Protein AF-A0AAN9EFG7-F1 (afdb_monomer_lite)

pLDDT: mean 70.18, std 18.17, range [33.38, 92.5]

Organism: Crotalaria pallida (NCBI:txid3830)

Radius of gyration: 25.75 Å; chains: 1; bounding box: 82×50×44 Å

Secondary structure (DSSP, 8-state):
-----B-TTT--B----S-EEEEEEEEE-----TTT-TT---EEEEEEEETTSS-EEEEE--S----SS---------PPP---------------PPPP-----

Foldseek 3Di:
DDWFFDDPPPRDTHGDDDDWAWPDKDWDDDPDDPDDDPDPHIWIKTWTAHPVNPDIDIGTTDDDDDDPDDDDDDDDDDPDDPPPPPPPPPPPVPPPDDDDDDDDD

Sequence (105 aa):
MTEFLKHPAMGMKKALLGNFQINSLKGTFPSAKDGGDKHKMGQLFVTVVGEDGKTVIGGLVHGQLITASNCQMVALTIPPRKCKKSRCLNTKAKLKLPKPDSKTD

Structure (mmCIF, N/CA/C/O backbone):
data_AF-A0AAN9EFG7-F1
#
_entry.id   AF-A0AAN9EFG7-F1
#
loop_
_atom_site.group_PDB
_atom_site.id
_atom_site.type_symbol
_atom_site.label_atom_id
_atom_site.label_alt_id
_atom_site.label_comp_id
_atom_site.label_asym_id
_atom_site.label_entity_id
_atom_site.label_seq_id
_atom_site.pdbx_PDB_ins_code
_atom_site.Cartn_x
_atom_site.Cartn_y
_atom_site.Cartn_z
_atom_site.occupancy
_atom_site.B_iso_or_equiv
_atom_site.auth_seq_id
_atom_site.auth_comp_id
_atom_site.auth_asym_id
_atom_site.auth_atom_id
_atom_site.pdbx_PDB_model_num
ATOM 1 N N . MET A 1 1 ? 2.343 -18.942 1.158 1.00 33.38 1 MET A N 1
ATOM 2 C CA . MET A 1 1 ? 3.477 -18.194 1.743 1.00 33.38 1 MET A CA 1
ATOM 3 C C . MET A 1 1 ? 3.161 -16.719 1.553 1.00 33.38 1 MET A C 1
ATOM 5 O O . MET A 1 1 ? 3.002 -16.312 0.409 1.00 33.38 1 MET A O 1
ATOM 9 N N . THR A 1 2 ? 2.926 -15.969 2.630 1.00 34.75 2 THR A N 1
ATOM 10 C CA . THR A 1 2 ? 2.215 -14.677 2.568 1.00 34.75 2 THR A CA 1
ATOM 11 C C . THR A 1 2 ? 2.888 -13.666 3.507 1.00 34.75 2 THR A C 1
ATOM 13 O O . THR A 1 2 ? 3.034 -13.948 4.691 1.00 34.75 2 THR A O 1
ATOM 16 N N . GLU A 1 3 ? 3.331 -12.515 2.990 1.00 40.22 3 GLU A N 1
ATOM 17 C CA . GLU A 1 3 ? 4.019 -11.440 3.736 1.00 40.22 3 GLU A CA 1
ATOM 18 C C . GLU A 1 3 ? 3.312 -10.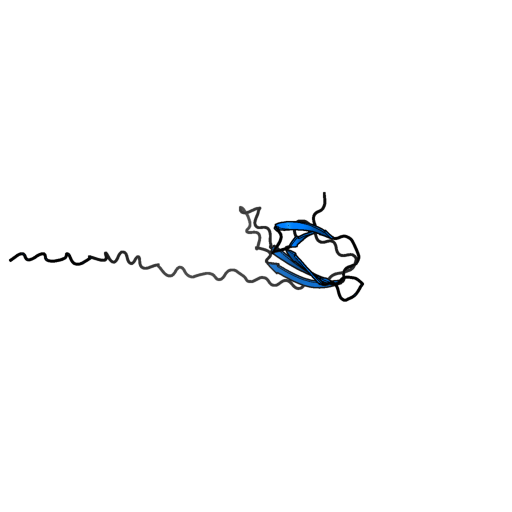102 3.431 1.00 40.22 3 GLU A C 1
ATOM 20 O O . GLU A 1 3 ? 2.912 -9.915 2.285 1.00 40.22 3 GLU A O 1
ATOM 25 N N . PHE A 1 4 ? 3.111 -9.201 4.413 1.00 61.84 4 PHE A N 1
ATOM 26 C CA . PHE A 1 4 ? 2.293 -7.980 4.251 1.00 61.84 4 PHE A CA 1
ATOM 27 C C . PHE A 1 4 ? 2.765 -6.832 5.163 1.00 61.84 4 PHE A C 1
ATOM 29 O O . PHE A 1 4 ? 2.291 -6.698 6.288 1.00 61.84 4 PHE A O 1
ATOM 36 N N . LEU A 1 5 ? 3.642 -5.977 4.625 1.00 59.53 5 LEU A N 1
ATOM 37 C CA . LEU A 1 5 ? 4.238 -4.753 5.199 1.00 59.53 5 LEU A CA 1
ATOM 38 C C . LEU A 1 5 ? 5.645 -4.894 5.791 1.00 59.53 5 LEU A C 1
ATOM 40 O O . LEU A 1 5 ? 5.887 -5.600 6.769 1.00 59.53 5 LEU A O 1
ATOM 44 N N . LYS A 1 6 ? 6.576 -4.109 5.237 1.00 55.16 6 LYS A N 1
ATOM 45 C CA . LYS A 1 6 ? 7.889 -3.821 5.824 1.00 55.16 6 LYS A CA 1
ATOM 46 C C . LYS A 1 6 ? 7.827 -2.482 6.562 1.00 55.16 6 LYS A C 1
ATOM 48 O O . LYS A 1 6 ? 7.613 -1.440 5.936 1.00 55.16 6 LYS A O 1
ATOM 53 N N . HIS A 1 7 ? 8.045 -2.509 7.877 1.00 53.66 7 HIS A N 1
ATOM 54 C CA . HIS A 1 7 ? 8.121 -1.298 8.699 1.00 53.66 7 HIS A CA 1
ATOM 55 C C . HIS A 1 7 ? 9.486 -0.605 8.500 1.00 53.66 7 HIS A C 1
ATOM 57 O O . HIS A 1 7 ? 10.520 -1.266 8.656 1.00 53.66 7 HIS A O 1
ATOM 63 N N . PRO A 1 8 ? 9.538 0.705 8.185 1.00 48.88 8 PRO A N 1
ATOM 64 C CA . PRO A 1 8 ? 10.780 1.389 7.807 1.00 48.88 8 PRO A CA 1
ATOM 65 C C . PRO A 1 8 ? 11.834 1.445 8.926 1.00 48.88 8 PRO A C 1
ATOM 67 O O . PRO A 1 8 ? 13.021 1.448 8.623 1.00 48.88 8 PRO A O 1
ATOM 70 N N . ALA A 1 9 ? 11.428 1.409 10.201 1.00 48.22 9 ALA A N 1
ATOM 71 C CA . ALA A 1 9 ? 12.353 1.487 11.340 1.00 48.22 9 ALA A CA 1
ATOM 72 C C . ALA A 1 9 ? 12.866 0.132 11.873 1.00 48.22 9 ALA A C 1
ATOM 74 O O . ALA A 1 9 ? 13.796 0.122 12.669 1.00 48.22 9 ALA A O 1
ATOM 75 N N . MET A 1 10 ? 12.270 -1.006 11.485 1.00 53.50 10 MET A N 1
ATOM 76 C CA . MET A 1 10 ? 12.555 -2.292 12.155 1.00 53.50 10 MET A CA 1
ATOM 77 C C . MET A 1 10 ? 13.075 -3.405 11.245 1.00 53.50 10 MET A C 1
ATOM 79 O O . MET A 1 10 ? 13.385 -4.478 11.746 1.00 53.50 10 MET A O 1
ATOM 83 N N . GLY A 1 11 ? 13.155 -3.210 9.923 1.00 57.38 11 GLY A N 1
ATOM 84 C CA . GLY A 1 11 ? 13.645 -4.234 8.981 1.00 57.38 11 GLY A CA 1
ATOM 85 C C . GLY A 1 11 ? 12.784 -5.508 8.883 1.00 57.38 11 GLY A C 1
ATOM 86 O O . GLY A 1 11 ? 12.879 -6.226 7.891 1.00 57.38 11 GLY A O 1
ATOM 87 N N . MET A 1 12 ? 11.905 -5.752 9.857 1.00 60.28 12 MET A N 1
ATOM 88 C CA . MET A 1 12 ? 11.004 -6.888 9.941 1.00 60.28 12 MET A CA 1
ATOM 89 C C . MET A 1 12 ? 9.812 -6.698 9.008 1.00 60.28 12 MET A C 1
ATOM 91 O O . MET A 1 12 ? 9.132 -5.664 9.014 1.00 60.28 12 MET A O 1
ATOM 95 N N . LYS A 1 13 ? 9.555 -7.738 8.222 1.00 69.50 13 LYS A N 1
ATOM 96 C CA . LYS A 1 13 ? 8.290 -7.920 7.523 1.00 69.50 13 LYS A CA 1
ATOM 97 C C . LYS A 1 13 ? 7.283 -8.434 8.543 1.00 69.50 13 LYS A C 1
ATOM 99 O O . LYS A 1 13 ? 7.573 -9.393 9.255 1.00 69.50 13 LYS A O 1
ATOM 104 N N . LYS A 1 14 ? 6.121 -7.801 8.631 1.00 72.50 14 LYS A N 1
ATOM 105 C CA . LYS A 1 14 ? 4.978 -8.365 9.352 1.00 72.50 14 LYS A CA 1
ATOM 106 C C . LYS A 1 14 ? 3.978 -8.884 8.328 1.00 72.50 14 LYS A C 1
ATOM 108 O O . LYS A 1 14 ? 4.045 -8.524 7.160 1.00 72.50 14 LYS A O 1
ATOM 113 N N . ALA A 1 15 ? 3.113 -9.797 8.739 1.00 79.12 15 ALA A N 1
ATOM 114 C CA . ALA A 1 15 ? 1.915 -10.141 7.994 1.00 79.12 15 ALA A CA 1
ATOM 115 C C . ALA A 1 15 ? 0.743 -9.650 8.838 1.00 79.12 15 ALA A C 1
ATOM 117 O O . ALA A 1 15 ? 0.632 -10.030 10.003 1.00 79.12 15 ALA A O 1
ATOM 118 N N . LEU A 1 16 ? -0.077 -8.762 8.281 1.00 80.44 16 LEU A N 1
ATOM 119 C CA . LEU A 1 16 ? -1.273 -8.262 8.948 1.00 80.44 16 LEU A CA 1
ATOM 120 C C . LEU A 1 16 ? -2.492 -8.945 8.337 1.00 80.44 16 LEU A C 1
ATOM 122 O O . LEU A 1 16 ? -2.697 -8.889 7.127 1.00 80.44 16 LEU A O 1
ATOM 126 N N . LEU A 1 17 ? -3.277 -9.592 9.191 1.00 85.62 17 LEU A N 1
ATOM 127 C CA . LEU A 1 17 ? -4.544 -10.234 8.862 1.00 85.62 17 LEU A CA 1
ATOM 128 C C . LEU A 1 17 ? -5.617 -9.631 9.763 1.00 85.62 17 LEU A C 1
ATOM 130 O O . LEU A 1 17 ? -5.404 -9.492 10.966 1.00 85.62 17 LEU A O 1
ATOM 134 N N . GLY A 1 18 ? -6.739 -9.250 9.168 1.00 86.19 18 GLY A N 1
ATOM 135 C CA . GLY A 1 18 ? -7.833 -8.574 9.854 1.00 86.19 18 GLY A CA 1
ATOM 136 C C . GLY A 1 18 ? -8.527 -7.574 8.941 1.00 86.19 18 GLY A C 1
ATOM 137 O O . GLY A 1 18 ? -8.125 -7.373 7.791 1.00 86.19 18 GLY A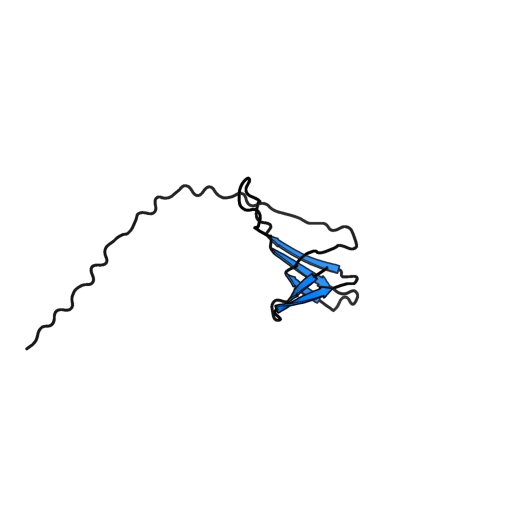 O 1
ATOM 138 N N . ASN A 1 19 ? -9.564 -6.942 9.471 1.00 89.06 19 ASN A N 1
ATOM 139 C CA . ASN A 1 19 ? -10.243 -5.853 8.796 1.00 89.06 19 ASN A CA 1
ATOM 140 C C . ASN A 1 19 ? -9.503 -4.554 9.089 1.00 89.06 19 ASN A C 1
ATOM 142 O O . ASN A 1 19 ? -9.327 -4.153 10.238 1.00 89.06 19 ASN A O 1
ATOM 146 N N . PHE A 1 20 ? -9.071 -3.892 8.027 1.00 89.31 20 PHE A N 1
ATOM 147 C CA . PHE A 1 20 ? -8.446 -2.589 8.128 1.00 89.31 20 PHE A CA 1
ATOM 148 C C . PHE A 1 20 ? -9.019 -1.678 7.058 1.00 89.31 20 PHE A C 1
ATOM 150 O O . PHE A 1 20 ? -9.243 -2.096 5.919 1.00 89.31 20 PHE A O 1
ATOM 157 N N . GLN A 1 21 ? -9.214 -0.413 7.406 1.00 91.38 21 GLN A N 1
ATOM 158 C CA . GLN A 1 21 ? -9.589 0.598 6.435 1.00 91.38 21 GLN A CA 1
ATOM 159 C C . GLN A 1 21 ? -8.327 1.159 5.779 1.00 91.38 21 GLN A C 1
ATOM 161 O O . GLN A 1 21 ? -7.410 1.620 6.458 1.00 91.38 21 GLN A O 1
ATOM 166 N N . ILE A 1 22 ? -8.266 1.130 4.448 1.00 91.50 22 ILE A N 1
ATOM 167 C CA . ILE A 1 22 ? -7.171 1.760 3.707 1.00 91.50 22 ILE A CA 1
ATOM 168 C C . ILE A 1 22 ? -7.343 3.276 3.812 1.00 91.50 22 ILE A C 1
ATOM 170 O O . ILE A 1 22 ? -8.287 3.832 3.262 1.00 91.50 22 ILE A O 1
ATOM 174 N N . ASN A 1 23 ? -6.414 3.943 4.496 1.00 90.88 23 ASN A N 1
ATOM 175 C CA . ASN A 1 23 ? -6.408 5.400 4.634 1.00 90.88 23 ASN A CA 1
ATOM 176 C C . ASN A 1 23 ? -5.608 6.073 3.510 1.00 90.88 23 ASN A C 1
ATOM 178 O O . ASN A 1 23 ? -5.966 7.135 3.012 1.00 90.88 23 ASN A O 1
ATOM 182 N N . SER A 1 24 ? -4.504 5.455 3.082 1.00 91.31 24 SER A N 1
ATOM 183 C CA . SER A 1 24 ? -3.697 5.957 1.969 1.00 91.31 24 SER A CA 1
ATOM 184 C C . SER A 1 24 ? -2.984 4.815 1.264 1.00 91.31 24 SER A C 1
ATOM 186 O O . SER A 1 24 ? -2.380 3.964 1.912 1.00 91.31 24 SER A O 1
ATOM 188 N N . LEU A 1 25 ? -2.969 4.864 -0.066 1.00 91.31 25 LEU A N 1
ATOM 189 C CA . LEU A 1 25 ? -2.220 3.950 -0.918 1.00 91.31 25 LEU A CA 1
ATOM 190 C C . LEU A 1 25 ? -1.480 4.758 -1.986 1.00 91.31 25 LEU A C 1
ATOM 192 O O . LEU A 1 25 ? -2.107 5.442 -2.794 1.00 91.31 25 LEU A O 1
ATOM 196 N N . LYS A 1 26 ? -0.146 4.738 -1.956 1.00 91.25 26 LYS A N 1
ATOM 197 C CA . LYS A 1 26 ? 0.696 5.570 -2.829 1.00 91.25 26 LYS A CA 1
ATOM 198 C C . LYS A 1 26 ? 1.899 4.788 -3.299 1.00 91.25 26 LYS A C 1
ATOM 200 O O . LYS A 1 26 ? 2.517 4.073 -2.521 1.00 91.25 26 LYS A O 1
ATOM 205 N N . GLY A 1 27 ? 2.276 4.953 -4.553 1.00 89.38 27 GLY A N 1
ATOM 206 C CA . GLY A 1 27 ? 3.413 4.230 -5.080 1.00 89.38 27 GLY A CA 1
ATOM 207 C C . GLY A 1 27 ? 3.772 4.637 -6.486 1.00 89.38 27 GLY A C 1
ATOM 208 O O . GLY A 1 27 ? 3.084 5.437 -7.119 1.00 89.38 27 GLY A O 1
ATOM 209 N N . THR A 1 28 ? 4.860 4.062 -6.970 1.00 85.88 28 THR A N 1
ATOM 210 C CA . THR A 1 28 ? 5.261 4.173 -8.366 1.00 85.88 28 THR A CA 1
ATOM 211 C C . THR A 1 28 ? 5.278 2.790 -8.976 1.00 85.88 28 THR A C 1
ATOM 213 O O . THR A 1 28 ? 5.796 1.842 -8.387 1.00 85.88 28 THR A O 1
ATOM 216 N N . PHE A 1 29 ? 4.721 2.684 -10.177 1.00 77.19 29 PHE A N 1
ATOM 217 C CA . PHE A 1 29 ? 4.864 1.505 -11.011 1.00 77.19 29 PHE A CA 1
ATOM 218 C C . PHE A 1 29 ? 5.710 1.895 -12.220 1.00 77.19 29 PHE A C 1
ATOM 220 O O . PHE A 1 29 ? 5.315 2.776 -12.986 1.00 77.19 29 PHE A O 1
ATOM 227 N N . PRO A 1 30 ? 6.913 1.322 -12.368 1.00 72.25 30 PRO A N 1
ATOM 228 C CA . PRO A 1 30 ? 7.748 1.600 -13.519 1.00 72.25 30 PRO A CA 1
ATOM 229 C C . PRO A 1 30 ? 7.054 1.059 -14.768 1.00 72.25 30 PRO A C 1
ATOM 231 O O . PRO A 1 30 ? 6.555 -0.064 -14.783 1.00 72.25 30 PRO A O 1
ATOM 234 N N . SER A 1 31 ? 7.030 1.872 -15.823 1.00 65.75 31 SER A N 1
ATOM 235 C CA . SER A 1 31 ? 6.565 1.430 -17.135 1.00 65.75 31 SER A CA 1
ATOM 236 C C . SER A 1 31 ? 7.435 0.257 -17.589 1.00 65.75 31 SER A C 1
ATOM 238 O O . SER A 1 31 ? 8.660 0.390 -17.685 1.00 65.75 31 SER A O 1
ATOM 240 N N . ALA A 1 32 ? 6.812 -0.900 -17.821 1.00 59.91 32 ALA A N 1
ATOM 241 C CA . ALA A 1 32 ? 7.489 -2.039 -18.415 1.00 59.91 32 ALA A CA 1
ATOM 242 C C . ALA A 1 32 ? 7.918 -1.632 -19.828 1.00 59.91 32 ALA A C 1
ATOM 244 O O . ALA A 1 32 ? 7.085 -1.343 -20.683 1.00 59.91 32 ALA A O 1
ATOM 245 N N . LYS A 1 33 ? 9.227 -1.526 -20.056 1.00 57.56 33 LYS A N 1
ATOM 246 C CA . LYS A 1 33 ? 9.753 -1.266 -21.393 1.00 57.56 33 LYS A CA 1
ATOM 247 C C . LYS A 1 33 ? 9.652 -2.572 -22.174 1.00 57.56 33 LYS A C 1
ATOM 249 O O . LYS A 1 33 ? 10.174 -3.584 -21.700 1.00 57.56 33 LYS A O 1
ATOM 254 N N . ASP A 1 34 ? 9.010 -2.546 -23.339 1.00 55.78 34 ASP A N 1
ATOM 255 C CA . ASP A 1 34 ? 8.992 -3.694 -24.244 1.00 55.78 34 ASP A CA 1
ATOM 256 C C . ASP A 1 34 ? 10.429 -4.170 -24.497 1.00 55.78 34 ASP A C 1
ATOM 258 O O . ASP A 1 34 ? 11.281 -3.418 -24.975 1.00 55.78 34 ASP A O 1
ATOM 262 N N . GLY A 1 35 ? 10.703 -5.421 -24.119 1.00 58.47 35 GLY A N 1
ATOM 263 C CA . GLY A 1 35 ? 11.885 -6.148 -24.573 1.00 58.47 35 GLY A CA 1
ATOM 264 C C . GLY A 1 35 ? 13.175 -6.062 -23.749 1.00 58.47 35 GLY A C 1
ATOM 265 O O . GLY A 1 35 ? 14.237 -6.158 -24.356 1.00 58.47 35 GLY A O 1
ATOM 266 N N . GLY A 1 36 ? 13.170 -5.968 -22.409 1.00 56.56 36 GLY A N 1
ATOM 267 C CA . GLY A 1 36 ? 14.435 -6.317 -21.728 1.00 56.56 36 GLY A CA 1
ATOM 268 C C . GLY A 1 36 ? 14.603 -6.182 -20.222 1.00 56.56 36 GLY A C 1
ATOM 269 O O . GLY A 1 36 ? 15.577 -6.719 -19.712 1.00 56.56 36 GLY A O 1
ATOM 270 N N . ASP A 1 37 ? 13.708 -5.524 -19.488 1.00 53.78 37 ASP A N 1
ATOM 271 C CA . ASP A 1 37 ? 13.933 -5.296 -18.051 1.00 53.78 37 ASP A CA 1
ATOM 272 C C . ASP A 1 37 ? 12.749 -5.840 -17.241 1.00 53.78 37 ASP A C 1
ATOM 274 O O . ASP A 1 37 ? 11.841 -5.118 -16.832 1.00 53.78 37 ASP A O 1
ATOM 278 N N . LYS A 1 38 ? 12.721 -7.170 -17.083 1.00 54.88 38 LYS A N 1
ATOM 279 C CA . LYS A 1 38 ? 11.604 -7.944 -16.505 1.00 54.88 38 LYS A CA 1
ATOM 280 C C . LYS A 1 38 ? 11.400 -7.741 -14.992 1.00 54.88 38 LYS A C 1
ATOM 282 O O . LYS A 1 38 ? 10.501 -8.350 -14.424 1.00 54.88 38 LYS A O 1
ATOM 287 N N . HIS A 1 39 ? 12.211 -6.910 -14.327 1.00 53.16 39 HIS A N 1
ATOM 288 C CA . HIS A 1 39 ? 12.309 -6.903 -12.859 1.00 53.16 39 HIS A CA 1
ATOM 289 C C . HIS A 1 39 ? 12.242 -5.527 -12.194 1.00 53.16 39 HIS A C 1
ATOM 291 O O . HIS A 1 39 ? 12.607 -5.392 -11.025 1.00 53.16 39 HIS A O 1
ATOM 297 N N . LYS A 1 40 ? 11.743 -4.490 -12.872 1.00 60.06 40 LYS A N 1
ATOM 298 C CA . LYS A 1 40 ? 11.430 -3.248 -12.157 1.00 60.06 40 LYS A CA 1
ATOM 299 C C . LYS A 1 40 ? 10.112 -3.430 -11.409 1.00 60.06 40 LYS A C 1
ATOM 301 O O . LYS A 1 40 ? 9.037 -3.230 -11.959 1.00 60.06 40 LYS A O 1
ATOM 306 N N . MET A 1 41 ? 10.204 -3.856 -10.153 1.00 66.44 41 MET A N 1
ATOM 307 C CA . MET A 1 41 ? 9.051 -3.914 -9.261 1.00 66.44 41 MET A CA 1
ATOM 308 C C . MET A 1 41 ? 8.763 -2.504 -8.741 1.00 66.44 41 MET A C 1
ATOM 310 O O . MET A 1 41 ? 9.663 -1.816 -8.254 1.00 66.44 41 MET A O 1
ATOM 314 N N . GLY A 1 42 ? 7.517 -2.060 -8.890 1.00 77.25 42 GLY A N 1
ATOM 315 C CA . GLY A 1 42 ? 7.054 -0.814 -8.293 1.00 77.25 42 GLY A CA 1
ATOM 316 C C . GLY A 1 42 ? 7.118 -0.852 -6.770 1.00 77.25 42 GLY A C 1
ATOM 317 O O . GLY A 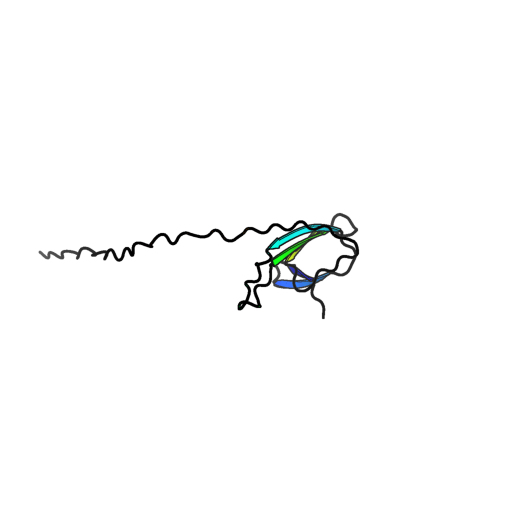1 42 ? 7.120 -1.923 -6.162 1.00 77.25 42 GLY A O 1
ATOM 318 N N . GLN A 1 43 ? 7.172 0.322 -6.150 1.00 87.12 43 GLN A N 1
ATOM 319 C CA . GLN A 1 43 ? 7.085 0.447 -4.698 1.00 87.12 43 GLN A CA 1
ATOM 320 C C . GLN A 1 43 ? 5.722 1.009 -4.342 1.00 87.12 43 GLN A C 1
ATOM 322 O O . GLN A 1 43 ? 5.375 2.103 -4.785 1.00 87.12 43 GLN A O 1
ATOM 327 N N . LEU A 1 44 ? 4.970 0.267 -3.535 1.00 88.38 44 LEU A N 1
ATOM 328 C CA . LEU A 1 44 ? 3.665 0.670 -3.037 1.00 88.38 44 LEU A CA 1
ATOM 329 C C . LEU A 1 44 ? 3.738 0.798 -1.520 1.00 88.38 44 LEU A C 1
ATOM 331 O O . LEU A 1 44 ? 4.130 -0.137 -0.831 1.00 88.38 44 LEU A O 1
ATOM 335 N N . PHE A 1 45 ? 3.366 1.955 -1.001 1.00 91.19 45 PHE A N 1
ATOM 336 C CA . PHE A 1 45 ? 3.253 2.244 0.417 1.00 91.19 45 PHE A CA 1
ATOM 337 C C . PHE A 1 45 ? 1.779 2.333 0.778 1.00 91.19 45 PHE A C 1
ATOM 339 O O . PHE A 1 45 ? 1.001 2.993 0.082 1.00 91.19 45 PHE A O 1
ATOM 346 N N . VAL A 1 46 ? 1.406 1.683 1.873 1.00 91.19 46 VAL A N 1
ATOM 347 C CA . VAL A 1 46 ? 0.040 1.706 2.386 1.00 91.19 46 VAL A CA 1
ATOM 348 C C . VAL A 1 46 ? 0.044 2.152 3.836 1.00 91.19 46 VAL A C 1
ATOM 350 O O . VAL A 1 46 ? 0.937 1.789 4.603 1.00 91.19 46 VAL A O 1
ATOM 353 N N . THR A 1 47 ? -0.969 2.931 4.189 1.00 92.06 47 THR A N 1
ATOM 354 C CA . THR A 1 47 ? -1.335 3.235 5.566 1.00 92.06 47 THR A CA 1
ATOM 355 C C . THR A 1 47 ? -2.761 2.760 5.780 1.00 92.06 47 THR A C 1
ATOM 357 O O . THR A 1 47 ? -3.660 3.137 5.024 1.00 92.06 47 THR A O 1
ATOM 360 N N . VAL A 1 48 ? -2.960 1.936 6.800 1.00 91.50 48 VAL A N 1
ATOM 361 C CA . VAL A 1 48 ? -4.251 1.365 7.168 1.00 91.50 48 VAL A CA 1
ATOM 362 C C . VAL A 1 48 ? -4.630 1.755 8.591 1.00 91.50 48 VAL A C 1
ATOM 364 O O . VAL A 1 48 ? -3.756 2.006 9.422 1.00 91.50 48 VAL A O 1
ATOM 367 N N . VAL A 1 49 ? -5.929 1.807 8.855 1.00 92.50 49 VAL A N 1
ATOM 36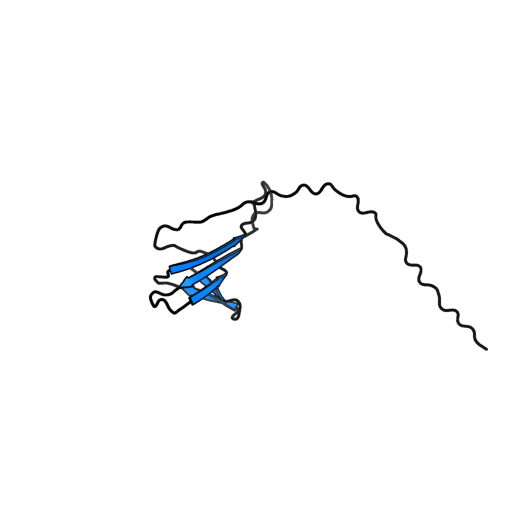8 C CA . VAL A 1 49 ? -6.511 2.081 10.170 1.00 92.50 49 VAL A CA 1
ATOM 369 C C . VAL A 1 49 ? -7.203 0.812 10.658 1.00 92.50 49 VAL A C 1
ATOM 371 O O . VAL A 1 49 ? -7.911 0.164 9.884 1.00 92.50 49 VAL A O 1
ATOM 374 N N . GLY A 1 50 ? -6.956 0.425 11.908 1.00 89.88 50 GLY A N 1
ATOM 375 C CA . GLY A 1 50 ? -7.635 -0.699 12.555 1.00 89.88 50 GLY A CA 1
ATOM 376 C C . GLY A 1 50 ? -9.130 -0.441 12.741 1.00 89.88 50 GLY A C 1
ATOM 377 O O . GLY A 1 50 ? -9.587 0.698 12.676 1.00 89.88 50 GLY A O 1
ATOM 378 N N . GLU A 1 51 ? -9.904 -1.494 13.008 1.00 88.69 51 GLU A N 1
ATOM 379 C CA . GLU A 1 51 ? -11.340 -1.368 13.327 1.00 88.69 51 GLU A CA 1
ATOM 380 C C . GLU A 1 51 ? -11.607 -0.464 14.542 1.00 88.69 51 GLU A C 1
ATOM 382 O O . GLU A 1 51 ? -12.679 0.124 14.657 1.00 88.69 51 GLU A O 1
ATOM 387 N N . ASP A 1 52 ? -10.618 -0.304 15.424 1.00 87.12 52 ASP A N 1
ATOM 388 C CA . ASP A 1 52 ? -10.672 0.597 16.576 1.00 87.12 52 ASP A CA 1
ATOM 389 C C . ASP A 1 52 ? -10.633 2.091 16.198 1.00 87.12 52 ASP A C 1
ATOM 391 O O . ASP A 1 52 ? -10.810 2.949 17.067 1.00 87.12 52 ASP A O 1
ATOM 395 N N . GLY A 1 53 ? -10.360 2.420 14.930 1.00 86.62 53 GLY A N 1
ATOM 396 C CA . GLY A 1 53 ? -10.243 3.788 14.420 1.00 86.62 53 GLY A CA 1
ATOM 397 C C . GLY A 1 53 ? -9.028 4.561 14.948 1.00 86.62 53 GLY A C 1
ATOM 398 O O . GLY A 1 53 ? -8.809 5.706 14.555 1.00 86.62 53 GLY A O 1
ATOM 399 N N . LYS A 1 54 ? -8.237 3.959 15.841 1.00 85.88 54 LYS A N 1
ATOM 400 C CA . LYS A 1 54 ? -7.121 4.600 16.554 1.00 85.88 54 LYS A CA 1
ATOM 401 C C . LYS A 1 54 ? -5.780 4.077 16.077 1.00 85.88 54 LYS A C 1
ATOM 403 O O . LYS A 1 54 ? -4.812 4.835 15.998 1.00 85.88 54 LYS A O 1
ATOM 408 N N . THR A 1 55 ? -5.710 2.789 15.765 1.00 83.19 55 THR A N 1
ATOM 409 C CA . THR A 1 55 ? -4.461 2.150 15.378 1.00 83.19 55 THR A CA 1
ATOM 410 C C . THR A 1 55 ? -4.171 2.452 13.916 1.00 83.19 55 THR A C 1
ATOM 412 O O . THR A 1 55 ? -4.907 2.023 13.033 1.00 83.19 55 THR A O 1
ATOM 415 N N . VAL A 1 56 ? -3.076 3.164 13.647 1.00 88.75 56 VAL A N 1
ATOM 416 C CA . VAL A 1 56 ? -2.615 3.457 12.285 1.00 88.75 56 VAL A CA 1
ATOM 417 C C . VAL A 1 56 ? -1.337 2.676 12.011 1.00 88.75 56 VAL A C 1
ATOM 419 O O . VAL A 1 56 ? -0.339 2.843 12.711 1.00 88.75 56 VAL A O 1
ATOM 422 N N . ILE A 1 57 ? -1.353 1.836 10.978 1.00 88.88 57 ILE A N 1
ATOM 423 C CA . ILE A 1 57 ? -0.208 1.012 10.585 1.00 88.88 57 ILE A CA 1
ATOM 424 C C . ILE A 1 57 ? 0.193 1.385 9.165 1.00 88.88 57 ILE A C 1
ATOM 426 O O . ILE A 1 57 ? -0.629 1.353 8.254 1.00 88.88 57 ILE A O 1
ATOM 430 N N . GLY A 1 58 ? 1.460 1.743 8.969 1.00 89.62 58 GLY A N 1
ATOM 431 C CA . GLY A 1 58 ? 1.980 2.155 7.669 1.00 89.62 58 GLY A CA 1
ATOM 432 C C . GLY A 1 58 ? 3.267 1.438 7.288 1.00 89.62 58 GLY A C 1
ATOM 433 O O . GLY A 1 58 ? 4.071 1.072 8.149 1.00 89.62 58 GLY A O 1
ATOM 434 N N . GLY A 1 59 ? 3.486 1.251 5.989 1.00 89.31 59 GLY A N 1
ATOM 435 C CA . GLY A 1 59 ? 4.733 0.675 5.498 1.00 89.31 59 GLY A CA 1
ATOM 436 C C . GLY A 1 59 ? 4.752 0.383 4.005 1.00 89.31 59 GLY A C 1
ATOM 437 O O . GLY A 1 59 ? 3.784 0.613 3.280 1.00 89.31 59 GLY A O 1
ATOM 438 N N . LEU A 1 60 ? 5.888 -0.148 3.554 1.00 88.25 60 LEU A N 1
ATOM 439 C CA . LEU A 1 60 ? 6.049 -0.639 2.189 1.00 88.25 60 LEU A CA 1
ATOM 440 C C . LEU A 1 60 ? 5.338 -1.989 2.057 1.00 88.25 60 LEU A C 1
ATOM 442 O O . LEU A 1 60 ? 5.641 -2.917 2.809 1.00 88.25 60 LEU A O 1
ATOM 446 N N . VAL A 1 61 ? 4.443 -2.117 1.084 1.00 86.69 61 VAL A N 1
ATOM 447 C CA . VAL A 1 61 ? 3.832 -3.391 0.705 1.00 86.69 61 VAL A CA 1
ATOM 448 C C . VAL A 1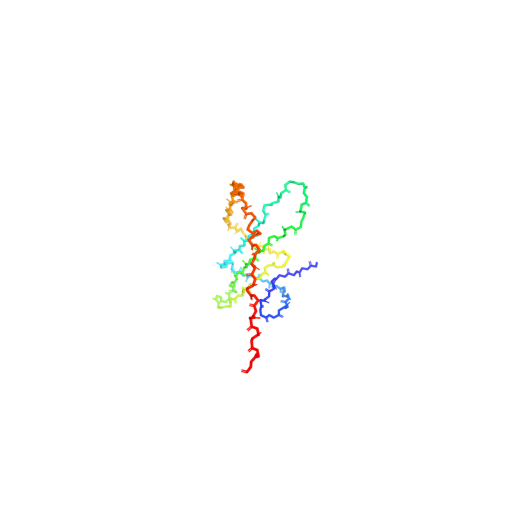 61 ? 4.927 -4.296 0.149 1.00 86.69 61 VAL A C 1
ATOM 450 O O . VAL A 1 61 ? 5.606 -3.968 -0.823 1.00 86.69 61 VAL A O 1
ATOM 453 N N . HIS A 1 62 ? 5.114 -5.439 0.796 1.00 82.50 62 HIS A N 1
ATOM 454 C CA . HIS A 1 62 ? 6.012 -6.491 0.343 1.00 82.50 62 HIS A CA 1
ATOM 455 C C . HIS A 1 62 ? 5.139 -7.678 -0.043 1.00 82.50 62 HIS A C 1
ATOM 457 O O . HIS A 1 62 ? 4.368 -8.117 0.795 1.00 82.50 62 HIS A O 1
ATOM 463 N N . GLY A 1 63 ? 5.226 -8.174 -1.277 1.00 81.56 63 GLY A N 1
ATOM 464 C CA . GLY A 1 63 ? 4.354 -9.253 -1.743 1.00 81.56 63 GLY A CA 1
ATOM 465 C C . GLY A 1 63 ? 2.984 -8.747 -2.195 1.00 81.56 63 GLY A C 1
ATOM 466 O O . GLY A 1 63 ? 2.900 -7.972 -3.145 1.00 81.56 63 GLY A O 1
ATOM 467 N N . GLN A 1 64 ? 1.917 -9.224 -1.555 1.00 82.88 64 GLN A N 1
ATOM 468 C CA . GLN A 1 64 ? 0.538 -8.937 -1.960 1.00 82.88 64 GLN A CA 1
ATOM 469 C C . GLN A 1 64 ? -0.115 -7.931 -1.006 1.00 82.88 64 GLN A C 1
ATOM 471 O O . GLN A 1 64 ? 0.370 -7.705 0.093 1.00 82.88 64 GLN A O 1
ATOM 476 N N . LEU A 1 65 ? -1.216 -7.314 -1.426 1.00 85.75 65 LEU A N 1
ATOM 477 C CA . LEU A 1 65 ? -2.154 -6.590 -0.568 1.00 85.75 65 LEU A CA 1
ATOM 478 C C . LEU A 1 65 ? -3.543 -6.973 -1.067 1.00 85.75 65 LEU A C 1
ATOM 480 O O . LEU A 1 65 ? -3.861 -6.718 -2.226 1.00 85.75 65 LEU A O 1
ATOM 484 N N . ILE A 1 66 ? -4.326 -7.638 -0.223 1.00 88.31 66 ILE A N 1
ATOM 485 C CA . ILE A 1 66 ? -5.630 -8.181 -0.607 1.00 88.31 66 ILE A CA 1
ATOM 486 C C . ILE A 1 66 ? -6.701 -7.311 0.031 1.00 88.31 66 ILE A C 1
ATOM 488 O O . ILE A 1 66 ? -6.670 -7.059 1.234 1.00 88.31 66 ILE A O 1
ATOM 492 N N . THR A 1 67 ? -7.633 -6.831 -0.783 1.00 88.62 67 THR A N 1
ATOM 493 C CA . THR A 1 67 ? -8.711 -5.960 -0.329 1.00 88.62 67 THR A CA 1
ATOM 494 C C . THR A 1 67 ? -9.928 -6.813 0.012 1.00 88.62 67 THR A C 1
ATOM 496 O O . THR A 1 67 ? -10.328 -7.674 -0.767 1.00 88.62 67 THR A O 1
ATOM 499 N N . ALA A 1 68 ? -10.525 -6.587 1.184 1.00 87.44 68 ALA A N 1
ATOM 500 C CA . ALA A 1 68 ? -11.741 -7.294 1.602 1.00 87.44 68 ALA A CA 1
ATOM 501 C C . ALA A 1 68 ? -12.993 -6.826 0.833 1.00 87.44 68 ALA A C 1
ATOM 503 O O . ALA A 1 68 ? -14.025 -7.488 0.840 1.00 87.44 68 ALA A O 1
ATOM 504 N N . SER A 1 69 ? -12.901 -5.672 0.173 1.00 87.62 69 SER A N 1
ATOM 505 C CA . SER A 1 69 ? -13.973 -5.046 -0.593 1.00 87.62 69 SER A CA 1
ATOM 506 C C . SER A 1 69 ? -13.414 -4.305 -1.812 1.00 87.62 69 SER A C 1
ATOM 508 O O . SER A 1 69 ? -12.197 -4.245 -2.029 1.00 87.62 69 SER A O 1
ATOM 510 N N . ASN A 1 70 ? -14.315 -3.747 -2.625 1.00 87.81 70 ASN A N 1
ATOM 511 C CA . ASN A 1 70 ? -13.955 -2.951 -3.795 1.00 87.81 70 ASN A CA 1
ATOM 512 C C . ASN A 1 70 ? -13.077 -1.758 -3.400 1.00 87.81 70 ASN A C 1
ATOM 514 O O . ASN A 1 70 ? -13.416 -0.994 -2.498 1.00 87.81 70 ASN A O 1
ATOM 518 N N . CYS A 1 71 ? -11.975 -1.569 -4.124 1.00 85.31 71 CYS A N 1
ATOM 519 C CA . CYS A 1 71 ? -11.056 -0.452 -3.937 1.00 85.31 71 CYS A CA 1
ATOM 520 C C . CYS A 1 71 ? -10.966 0.378 -5.213 1.00 85.31 71 CYS A C 1
ATOM 522 O O . CYS A 1 71 ? -10.816 -0.160 -6.309 1.00 85.31 71 CYS A O 1
ATOM 524 N N . GLN A 1 72 ? -11.033 1.698 -5.062 1.00 89.19 72 GLN A N 1
ATOM 525 C CA . GLN A 1 72 ? -10.809 2.634 -6.156 1.00 89.19 72 GLN A CA 1
ATOM 526 C C . GLN A 1 72 ? -9.356 3.103 -6.126 1.00 89.19 72 GLN A C 1
ATOM 528 O O . GLN A 1 72 ? -8.817 3.422 -5.066 1.00 89.19 72 GLN A O 1
ATOM 533 N N . MET A 1 73 ? -8.718 3.150 -7.292 1.00 85.00 73 MET A N 1
ATOM 534 C CA . MET A 1 73 ? -7.348 3.626 -7.437 1.00 85.00 73 MET A CA 1
ATOM 535 C C . MET A 1 73 ? -7.255 4.555 -8.639 1.00 85.00 73 MET A C 1
ATOM 537 O O . MET A 1 73 ? -7.821 4.277 -9.693 1.00 85.00 73 MET A O 1
ATOM 541 N N . VAL A 1 74 ? -6.504 5.642 -8.482 1.00 88.88 74 VAL A N 1
ATOM 542 C CA . VAL A 1 74 ? -6.164 6.550 -9.576 1.00 88.88 74 VAL A CA 1
ATOM 543 C C . VAL A 1 74 ? -4.682 6.392 -9.874 1.00 88.88 74 VAL A C 1
ATOM 545 O O . VAL A 1 74 ? -3.842 6.563 -8.991 1.00 88.88 74 VAL A O 1
ATOM 548 N N . ALA A 1 75 ? -4.362 6.067 -11.123 1.00 85.19 75 ALA A N 1
ATOM 549 C CA . ALA A 1 75 ? -2.995 5.961 -11.607 1.00 85.19 75 ALA A CA 1
ATOM 550 C C . ALA A 1 75 ? -2.724 7.050 -12.646 1.00 85.19 75 ALA A C 1
ATOM 552 O O . ALA A 1 75 ? -3.570 7.358 -13.484 1.00 85.19 75 ALA A O 1
ATOM 553 N N . LEU A 1 76 ? -1.521 7.618 -12.600 1.00 85.44 76 LEU A N 1
ATOM 554 C CA . LEU A 1 76 ? -1.056 8.617 -13.555 1.00 85.44 76 LEU A CA 1
ATOM 555 C C . LEU A 1 76 ? 0.225 8.110 -14.207 1.00 85.44 76 LEU A C 1
ATOM 557 O O . LEU A 1 76 ? 1.136 7.641 -13.526 1.00 85.44 76 LEU A O 1
ATOM 561 N N . THR A 1 77 ? 0.301 8.236 -15.529 1.00 81.75 77 THR A N 1
ATOM 562 C CA . THR A 1 77 ? 1.510 7.909 -16.287 1.00 81.75 77 THR A CA 1
ATOM 563 C C . THR A 1 77 ? 2.172 9.198 -16.741 1.00 81.75 77 THR A C 1
ATOM 565 O O . THR A 1 77 ? 1.550 10.021 -17.409 1.00 81.75 77 THR A O 1
ATOM 568 N N . ILE A 1 78 ? 3.449 9.364 -16.400 1.00 79.56 78 ILE A N 1
ATOM 569 C CA . ILE A 1 78 ? 4.265 10.469 -16.901 1.00 79.56 78 ILE A CA 1
ATOM 570 C C . ILE A 1 78 ? 5.077 9.929 -18.083 1.00 79.56 78 ILE A C 1
ATOM 572 O O . ILE A 1 78 ? 5.985 9.121 -17.865 1.00 79.56 78 ILE A O 1
ATOM 576 N N . PRO A 1 79 ? 4.775 10.327 -19.333 1.00 74.69 79 PRO A N 1
ATOM 577 C CA . PRO A 1 79 ? 5.539 9.865 -20.480 1.00 74.69 79 PRO A CA 1
ATOM 578 C C . PRO A 1 79 ? 6.989 10.363 -20.383 1.00 74.69 79 PRO A C 1
ATOM 580 O O . PRO A 1 79 ? 7.235 11.480 -19.908 1.00 74.69 79 PRO A O 1
ATOM 583 N N . PRO A 1 80 ? 7.973 9.569 -20.838 1.00 70.12 80 PRO A N 1
ATOM 584 C CA . PRO A 1 80 ? 9.365 9.985 -20.809 1.00 70.12 80 PRO A CA 1
ATOM 585 C C . PRO A 1 80 ? 9.542 11.247 -21.657 1.00 70.12 80 PRO A C 1
ATOM 587 O O . PRO A 1 80 ? 9.213 11.276 -22.845 1.00 70.12 80 PRO A O 1
ATOM 590 N N . ARG A 1 81 ? 10.098 12.306 -21.058 1.00 69.31 81 ARG A N 1
ATOM 591 C CA . ARG A 1 81 ? 10.502 13.493 -21.814 1.00 69.31 81 ARG A CA 1
ATOM 592 C C . ARG A 1 81 ? 11.628 13.080 -22.759 1.00 69.31 81 ARG A C 1
ATOM 594 O O . ARG A 1 81 ? 12.654 12.569 -22.314 1.00 69.31 81 ARG A O 1
ATOM 601 N N . LYS A 1 82 ? 11.459 13.311 -24.064 1.00 57.25 82 LYS A N 1
ATOM 602 C CA . LYS A 1 82 ? 12.568 13.218 -25.020 1.00 57.25 82 LYS A CA 1
ATOM 603 C C . LYS A 1 82 ? 13.567 14.318 -24.660 1.00 57.25 82 LYS A C 1
ATOM 605 O O . LYS A 1 82 ? 13.410 15.456 -25.095 1.00 57.25 82 LYS A O 1
ATOM 610 N N . CYS A 1 83 ? 14.584 14.007 -23.858 1.00 50.25 83 CYS A N 1
ATOM 611 C CA . CYS A 1 83 ? 15.752 14.870 -23.772 1.00 50.25 83 CYS A CA 1
ATOM 612 C C . CYS A 1 83 ? 16.350 14.921 -25.180 1.00 50.25 83 CYS A C 1
ATOM 614 O O . CYS A 1 83 ? 16.928 13.939 -25.650 1.00 50.25 83 CYS A O 1
ATOM 616 N N . LYS A 1 84 ? 16.190 16.050 -25.883 1.00 52.28 84 LYS A N 1
ATOM 617 C CA . LYS A 1 84 ? 17.085 16.365 -26.998 1.00 52.28 84 LYS A CA 1
ATOM 618 C C . LYS A 1 84 ? 18.486 16.250 -26.406 1.00 52.28 84 LYS A C 1
ATOM 620 O O . LYS A 1 84 ? 18.756 16.920 -25.414 1.00 52.28 84 LYS A O 1
ATOM 625 N N . LYS A 1 85 ? 19.330 15.363 -26.945 1.00 50.50 85 LYS A N 1
ATOM 626 C CA . LYS A 1 85 ? 20.751 15.296 -26.587 1.00 50.50 85 LYS A CA 1
ATOM 627 C C . LYS A 1 85 ? 21.316 16.709 -26.749 1.00 50.50 85 LYS A C 1
ATOM 629 O O . LYS A 1 85 ? 21.640 17.108 -27.865 1.00 50.50 85 LYS A O 1
ATOM 634 N N . SER A 1 86 ? 21.415 17.484 -25.673 1.00 57.94 86 SER A N 1
ATOM 635 C CA . SER A 1 86 ? 22.386 18.560 -25.653 1.00 57.94 86 SER A CA 1
ATOM 636 C C . SER A 1 86 ? 23.727 17.845 -25.700 1.00 57.94 86 SER A C 1
ATOM 638 O O . SER A 1 86 ? 23.988 16.919 -24.930 1.00 57.94 86 SER A O 1
ATOM 640 N N . ARG A 1 87 ? 24.546 18.180 -26.697 1.00 48.69 87 ARG A N 1
ATOM 641 C CA . ARG A 1 87 ? 25.947 17.773 -26.692 1.00 48.69 87 ARG A CA 1
ATOM 642 C C . ARG A 1 87 ? 26.506 18.199 -25.338 1.00 48.69 87 ARG A C 1
ATOM 644 O O . ARG A 1 87 ? 26.56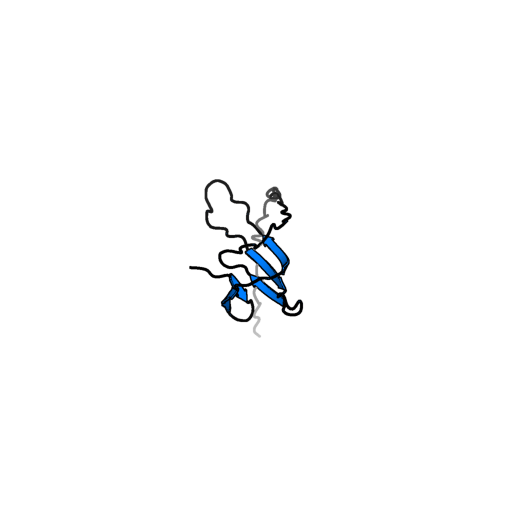7 19.395 -25.067 1.00 48.69 87 ARG A O 1
ATOM 651 N N . CYS A 1 88 ? 26.900 17.245 -24.499 1.00 41.31 88 CYS A N 1
ATOM 652 C CA . CYS A 1 88 ? 27.841 17.540 -23.435 1.00 41.31 88 CYS A CA 1
ATOM 653 C C . CYS A 1 88 ? 29.101 18.039 -24.143 1.00 41.31 88 CYS A C 1
ATOM 655 O O . CYS A 1 88 ? 29.800 17.257 -24.790 1.00 41.31 88 CYS A O 1
ATOM 657 N N . LEU A 1 89 ? 29.356 19.347 -24.100 1.00 50.81 89 LEU A N 1
ATOM 658 C CA . LEU A 1 89 ? 30.688 19.856 -24.379 1.00 50.81 89 LEU A CA 1
ATOM 659 C C . LEU A 1 89 ? 31.591 19.204 -23.338 1.00 50.81 89 LEU A C 1
ATOM 661 O O . LEU A 1 89 ? 31.462 19.444 -22.142 1.00 50.81 89 LEU A O 1
ATOM 665 N N . ASN A 1 90 ? 32.438 18.298 -23.812 1.00 45.19 90 ASN A N 1
ATOM 666 C CA . ASN A 1 90 ? 33.513 17.709 -23.046 1.00 45.19 90 ASN A CA 1
ATOM 667 C C . ASN A 1 90 ? 34.436 18.841 -22.579 1.00 45.19 90 ASN A C 1
ATOM 669 O O . ASN A 1 90 ? 35.373 19.209 -23.286 1.00 45.19 90 ASN A O 1
ATOM 673 N N . THR A 1 91 ? 34.201 19.399 -21.396 1.00 46.09 91 THR A N 1
ATOM 674 C CA . THR A 1 91 ? 35.199 20.202 -20.691 1.00 46.09 91 THR A CA 1
ATOM 675 C C . THR A 1 91 ? 36.259 19.269 -20.111 1.00 46.09 91 THR A C 1
ATOM 677 O O . THR A 1 91 ? 36.456 19.175 -18.905 1.00 46.09 91 THR A O 1
ATOM 680 N N . LYS A 1 92 ? 37.055 18.647 -20.990 1.00 50.19 92 LYS A N 1
ATOM 681 C CA . LYS A 1 92 ? 38.471 18.385 -20.695 1.00 50.19 92 LYS A CA 1
ATOM 682 C C . LYS A 1 92 ? 39.234 19.711 -20.801 1.00 50.19 92 LYS A C 1
ATOM 684 O O . LYS A 1 92 ? 40.164 19.854 -21.589 1.00 50.19 92 LYS A O 1
ATOM 689 N N . ALA A 1 93 ? 38.835 20.698 -20.001 1.00 50.56 93 ALA A N 1
ATOM 690 C CA . ALA A 1 93 ? 39.703 21.816 -19.683 1.00 50.56 93 ALA A CA 1
ATOM 691 C C . ALA A 1 93 ? 40.697 21.286 -18.648 1.00 50.56 93 ALA A C 1
ATOM 693 O O . ALA A 1 93 ? 40.390 21.108 -17.474 1.00 50.56 93 ALA A O 1
ATOM 694 N N . LYS A 1 94 ? 41.874 20.927 -19.151 1.00 48.00 94 LYS A N 1
ATOM 695 C CA . LYS A 1 94 ? 43.073 20.569 -18.400 1.00 48.00 94 LYS A CA 1
ATOM 696 C C . LYS A 1 94 ? 43.332 21.680 -17.373 1.00 48.00 94 LYS A C 1
ATOM 698 O O . LYS A 1 94 ? 43.883 22.714 -17.740 1.00 48.00 94 LYS A O 1
ATOM 703 N N . LEU A 1 95 ? 42.914 21.493 -16.117 1.00 44.69 95 LEU A N 1
ATOM 704 C CA . LEU A 1 95 ? 43.362 22.322 -14.997 1.00 44.69 95 LEU A CA 1
ATOM 705 C C . LEU A 1 95 ? 44.885 22.150 -14.911 1.00 44.69 95 LEU A C 1
ATOM 707 O O . LEU A 1 95 ? 45.388 21.176 -14.353 1.00 44.69 95 LEU A O 1
ATOM 711 N N . LYS A 1 96 ? 45.635 23.055 -15.549 1.00 45.81 96 LYS A N 1
ATOM 712 C CA . LYS A 1 96 ? 47.058 23.228 -15.272 1.00 45.81 96 LYS A CA 1
ATOM 713 C C . LYS A 1 96 ? 47.136 23.850 -13.883 1.00 45.81 96 LYS A C 1
ATOM 715 O O . LYS A 1 96 ? 46.879 25.039 -13.730 1.00 45.81 96 LYS A O 1
ATOM 720 N N . LEU A 1 97 ? 47.458 23.031 -12.889 1.00 49.91 97 LEU A N 1
ATOM 721 C CA . LEU A 1 97 ? 47.916 23.514 -11.593 1.00 49.91 97 LEU A CA 1
ATOM 722 C C . LEU A 1 97 ? 49.183 24.365 -11.835 1.00 49.91 97 LEU A C 1
ATOM 724 O O . LEU A 1 97 ? 50.100 23.867 -12.501 1.00 49.91 97 LEU A O 1
ATOM 728 N N . PRO A 1 98 ? 49.259 25.626 -11.376 1.00 46.34 98 PRO A N 1
ATOM 729 C CA . PRO A 1 98 ? 50.517 26.362 -11.393 1.00 46.34 98 PRO A CA 1
ATOM 730 C C . PRO A 1 98 ? 51.520 25.672 -10.454 1.00 46.34 98 PRO A C 1
ATOM 732 O O . PRO A 1 98 ? 51.165 25.249 -9.354 1.00 46.34 98 PRO A O 1
ATOM 735 N N . LYS A 1 99 ? 52.761 25.498 -10.925 1.00 49.66 99 LYS A N 1
ATOM 736 C CA . LYS A 1 99 ? 53.865 24.948 -10.125 1.00 49.66 99 LYS A CA 1
ATOM 737 C C . LYS A 1 99 ? 54.246 25.958 -9.031 1.00 49.66 99 LYS A C 1
ATOM 739 O O . LYS A 1 99 ? 54.265 27.148 -9.335 1.00 49.66 99 LYS A O 1
ATOM 744 N N . PRO A 1 100 ? 54.556 25.519 -7.801 1.00 50.72 100 PRO A N 1
ATOM 745 C CA . PRO A 1 100 ? 55.107 26.404 -6.783 1.00 50.72 100 PRO A CA 1
ATOM 746 C C . PRO A 1 100 ? 56.569 26.731 -7.114 1.00 50.72 100 PRO A C 1
ATOM 748 O O . PRO A 1 100 ? 57.389 25.824 -7.263 1.00 50.72 100 PRO A O 1
ATOM 751 N N . ASP A 1 101 ? 56.885 28.020 -7.230 1.00 46.88 101 ASP A N 1
ATOM 752 C CA . ASP A 1 101 ? 58.258 28.505 -7.344 1.00 46.88 101 ASP A CA 1
ATOM 753 C C . ASP A 1 101 ? 58.934 28.417 -5.970 1.00 46.88 101 ASP A C 1
ATOM 755 O O . ASP A 1 101 ? 58.665 29.210 -5.069 1.00 46.88 101 ASP A O 1
ATOM 759 N N . SER A 1 102 ? 59.823 27.442 -5.798 1.00 51.88 102 SER A N 1
ATOM 760 C CA . SER A 1 102 ? 60.808 27.455 -4.721 1.00 51.88 102 SER A CA 1
ATOM 761 C C . SER A 1 102 ? 61.946 28.400 -5.114 1.00 51.88 102 SER A C 1
ATOM 763 O O . SER A 1 102 ? 62.731 28.071 -6.007 1.00 51.88 102 SER A O 1
ATOM 765 N N . LYS A 1 103 ? 62.057 29.556 -4.454 1.00 49.41 103 LYS A N 1
ATOM 766 C CA . LYS A 1 103 ? 63.311 30.316 -4.403 1.00 49.41 103 LYS A CA 1
ATOM 767 C C . LYS A 1 103 ? 63.886 30.237 -2.996 1.00 49.41 103 LYS A C 1
ATOM 769 O O . LYS A 1 103 ? 63.300 30.745 -2.047 1.00 49.41 103 LYS A O 1
ATOM 774 N N . THR A 1 104 ? 65.008 29.539 -2.926 1.00 41.09 104 THR A N 1
ATOM 775 C CA . THR A 1 104 ? 66.012 29.582 -1.871 1.00 41.09 104 THR A CA 1
ATOM 776 C C . THR A 1 104 ? 66.863 30.830 -2.088 1.00 41.09 104 THR A C 1
ATOM 778 O O . THR A 1 104 ? 67.402 30.985 -3.181 1.00 41.09 104 THR A O 1
ATOM 781 N N . ASP A 1 105 ? 66.923 31.703 -1.087 1.00 39.59 105 ASP A N 1
ATOM 782 C CA . ASP A 1 105 ? 68.155 32.267 -0.509 1.00 39.59 105 ASP A CA 1
ATOM 783 C C . ASP A 1 105 ? 67.803 32.864 0.863 1.00 39.59 105 ASP A C 1
ATOM 785 O O . ASP A 1 105 ? 66.849 33.679 0.917 1.00 39.59 105 ASP A O 1
#